Protein AF-A0A439KBW2-F1 (afdb_monomer)

Solvent-accessible surface area (backbone atoms only — not comparable to full-atom values): 5328 Å² total; per-residue (Å²): 138,58,27,26,48,53,47,42,66,36,78,96,37,56,90,50,19,61,50,29,56,62,31,58,55,74,74,46,14,66,68,41,29,58,68,60,28,72,74,38,58,84,80,53,16,58,47,43,56,60,41,51,77,46,70,17,35,35,29,37,77,92,47,71,44,49,38,68,63,45,65,78,40,48,93,80,54,85,72,54,70,75,48,76,48,63,70,81,74,77,87,127

Secondary structure (DSSP, 8-state):
--BHHHHTT-GGGGGGHHHHHHSSSHHHHHH-BHHHHTTPPTTT-THHHHHHHTT-EEEETTEEEEHHHHHHHTTT--PPEEEEE-PPPPP-

Nearest PDB structures (foldseek):
  3hrd-assembly1_C  TM=8.715E-01  e=8.776E-04  Eubacterium barkeri
  4zoh-assembly1_B-2  TM=8.129E-01  e=2.690E-03  Sulfurisphaera tokodaii str. 7
  1ffu-assembly1_F  TM=8.472E-01  e=2.689E-02  Hydrogenophaga pseudoflava
  1ffv-assembly1_F  TM=8.458E-01  e=4.157E-02  Hydrogenophaga pseudoflava

Sequence (92 aa):
SVTMAAIARHPDLSSLSHAARAVGGPAIRNMATVGGNLFAPAPYGDFTVALLALDATVNIDDGELPIETFLAKRESNHAIITAVGFTLPAEG

pLDDT: mean 93.88, std 6.12, range [55.19, 98.5]

Radius of gyration: 12.68 Å; Cα contacts (8 Å, |Δi|>4): 128; chains: 1; bounding box: 31×25×35 Å

Mean predicted aligned error: 3.06 Å

Structure (mmCIF, N/CA/C/O backbone):
data_AF-A0A439KBW2-F1
#
_entry.id   AF-A0A439KBW2-F1
#
loop_
_atom_site.group_PDB
_atom_site.id
_atom_site.type_symbol
_atom_site.label_atom_id
_atom_site.label_alt_id
_atom_site.label_comp_id
_atom_site.label_asym_id
_atom_site.label_entity_id
_atom_site.label_seq_id
_atom_site.pdbx_PDB_ins_code
_atom_site.Cartn_x
_atom_site.Cartn_y
_atom_site.Cartn_z
_atom_site.occupancy
_atom_site.B_iso_or_equiv
_atom_site.auth_seq_id
_atom_site.auth_comp_id
_atom_site.auth_asym_id
_atom_site.auth_atom_id
_atom_site.pdbx_PDB_model_num
ATOM 1 N N . SER A 1 1 ? 6.317 -9.019 4.787 1.00 86.25 1 SER A N 1
ATOM 2 C CA . SER A 1 1 ? 5.850 -7.772 4.147 1.00 86.25 1 SER A CA 1
ATOM 3 C C . SER A 1 1 ? 5.733 -7.990 2.644 1.00 86.25 1 SER A C 1
ATOM 5 O O . SER A 1 1 ? 6.477 -8.798 2.101 1.00 86.25 1 SER A O 1
ATOM 7 N N . VAL A 1 2 ? 4.794 -7.314 1.974 1.00 97.56 2 VAL A N 1
ATOM 8 C CA . VAL A 1 2 ? 4.597 -7.418 0.514 1.00 97.56 2 VAL A CA 1
ATOM 9 C C . VAL A 1 2 ? 5.239 -6.211 -0.165 1.00 97.56 2 VAL A C 1
ATOM 11 O O . VAL A 1 2 ? 4.934 -5.074 0.196 1.00 97.56 2 VAL A O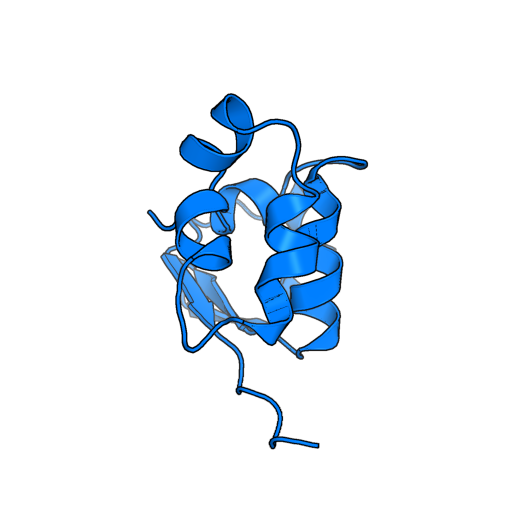 1
ATOM 14 N N . THR A 1 3 ? 6.136 -6.453 -1.123 1.00 98.31 3 THR A N 1
ATOM 15 C CA . THR A 1 3 ? 6.865 -5.399 -1.845 1.00 98.31 3 THR A CA 1
ATOM 16 C C . THR A 1 3 ? 6.183 -5.015 -3.154 1.00 98.31 3 THR A C 1
ATOM 18 O O . THR A 1 3 ? 5.452 -5.814 -3.740 1.00 98.31 3 THR A O 1
ATOM 21 N N . MET A 1 4 ? 6.469 -3.817 -3.668 1.00 98.19 4 MET A N 1
ATOM 22 C CA . MET A 1 4 ? 5.978 -3.380 -4.983 1.00 98.19 4 MET A CA 1
ATOM 23 C C . MET A 1 4 ? 6.433 -4.317 -6.100 1.00 98.19 4 MET A C 1
ATOM 25 O O . MET A 1 4 ? 5.682 -4.607 -7.027 1.00 98.19 4 MET A O 1
ATOM 29 N N . ALA A 1 5 ? 7.652 -4.848 -5.997 1.00 98.25 5 ALA A N 1
ATOM 30 C CA . ALA A 1 5 ? 8.151 -5.842 -6.934 1.00 98.25 5 ALA A CA 1
ATOM 31 C C . ALA A 1 5 ? 7.375 -7.171 -6.867 1.00 98.25 5 ALA A C 1
ATOM 33 O O . ALA A 1 5 ? 7.205 -7.814 -7.902 1.00 98.25 5 ALA A O 1
ATOM 34 N N . ALA A 1 6 ? 6.904 -7.582 -5.683 1.00 98.31 6 ALA A N 1
ATOM 35 C CA . ALA A 1 6 ? 6.042 -8.755 -5.539 1.00 98.31 6 ALA A CA 1
ATOM 36 C C . ALA A 1 6 ? 4.662 -8.508 -6.167 1.00 98.31 6 ALA A C 1
ATOM 38 O O . ALA A 1 6 ? 4.223 -9.319 -6.978 1.00 98.31 6 ALA A O 1
ATOM 39 N N . ILE A 1 7 ? 4.041 -7.357 -5.886 1.00 97.56 7 ILE A N 1
ATOM 40 C CA . ILE A 1 7 ? 2.746 -6.963 -6.473 1.00 97.56 7 ILE A CA 1
ATOM 41 C C . ILE A 1 7 ? 2.832 -6.926 -8.000 1.00 97.56 7 ILE A C 1
ATOM 43 O O . ILE A 1 7 ? 2.028 -7.549 -8.682 1.00 97.56 7 ILE A O 1
ATOM 47 N N . ALA A 1 8 ? 3.859 -6.273 -8.550 1.00 97.25 8 ALA A N 1
ATOM 48 C CA . ALA A 1 8 ? 4.033 -6.120 -9.994 1.00 97.25 8 ALA A CA 1
ATOM 49 C C . ALA A 1 8 ? 4.224 -7.439 -10.767 1.00 97.25 8 ALA A C 1
ATOM 51 O O . ALA A 1 8 ? 4.150 -7.432 -11.999 1.00 97.25 8 ALA A O 1
ATOM 52 N N . ARG A 1 9 ? 4.543 -8.540 -10.075 1.00 97.44 9 ARG A N 1
ATOM 53 C CA . ARG A 1 9 ? 4.761 -9.867 -10.669 1.00 97.44 9 ARG A CA 1
ATOM 54 C C . ARG A 1 9 ? 3.659 -10.868 -10.333 1.00 97.44 9 ARG A C 1
ATOM 56 O O . ARG A 1 9 ? 3.687 -11.961 -10.889 1.00 97.44 9 ARG A O 1
ATOM 63 N N . HIS A 1 10 ? 2.737 -10.535 -9.433 1.00 96.62 10 HIS A N 1
ATOM 64 C CA . HIS A 1 10 ? 1.692 -11.466 -9.036 1.00 96.62 10 HIS A CA 1
ATOM 65 C C . HIS A 1 10 ? 0.647 -11.581 -10.159 1.00 96.62 10 HIS A C 1
ATOM 67 O O . HIS A 1 10 ? 0.123 -10.547 -10.579 1.00 96.62 10 HIS A O 1
ATOM 73 N N . PRO A 1 11 ? 0.340 -12.794 -10.657 1.00 92.38 11 PRO A N 1
ATOM 74 C CA . PRO A 1 11 ? -0.555 -12.975 -11.802 1.00 92.38 11 PRO A CA 1
ATOM 75 C C . PRO A 1 11 ? -1.948 -12.390 -11.538 1.00 92.38 11 PRO A C 1
ATOM 77 O O . PRO A 1 11 ? -2.459 -11.633 -12.360 1.00 92.38 11 PRO A O 1
ATOM 80 N N . ASP A 1 12 ? -2.487 -12.626 -10.342 1.00 93.00 12 ASP A N 1
ATOM 81 C CA . ASP A 1 12 ? -3.828 -12.159 -9.961 1.00 93.00 12 ASP A CA 1
ATOM 82 C C . ASP A 1 12 ? -3.908 -10.639 -9.718 1.00 93.00 12 ASP A C 1
ATOM 84 O O . ASP A 1 12 ? -4.994 -10.096 -9.557 1.00 93.00 12 ASP A O 1
ATOM 88 N N . LEU A 1 13 ? -2.769 -9.931 -9.689 1.00 93.88 13 LEU A N 1
ATOM 89 C CA . LEU A 1 13 ? -2.695 -8.478 -9.464 1.00 93.88 13 LEU A CA 1
ATOM 90 C C . LEU A 1 13 ? -2.232 -7.722 -10.718 1.00 93.88 13 LEU A C 1
ATOM 92 O O . LEU A 1 13 ? -1.678 -6.621 -10.634 1.00 93.88 13 LEU A O 1
ATOM 96 N N . SER A 1 14 ? -2.426 -8.314 -11.896 1.00 91.75 14 SER A N 1
ATOM 97 C CA . SER A 1 14 ? -1.977 -7.760 -13.178 1.00 91.75 14 SER A CA 1
ATOM 98 C C . SER A 1 14 ? -2.483 -6.330 -13.431 1.00 91.75 14 SER A C 1
ATOM 100 O O . SER A 1 14 ? -1.710 -5.493 -13.913 1.00 91.75 14 SER A O 1
ATOM 102 N N . SER A 1 15 ? -3.713 -6.017 -13.010 1.00 90.50 15 SER A N 1
ATOM 103 C CA . SER A 1 15 ? -4.335 -4.684 -13.079 1.00 90.50 15 SER A CA 1
ATOM 104 C C . SER A 1 15 ? -3.577 -3.613 -12.280 1.00 90.50 15 SER A C 1
ATOM 106 O O . SER A 1 15 ? -3.494 -2.461 -12.700 1.00 90.50 15 SER A O 1
ATOM 108 N N . LEU A 1 16 ? -2.931 -3.994 -11.176 1.00 94.00 16 LEU A N 1
ATOM 109 C CA . LEU A 1 16 ? -2.112 -3.112 -10.337 1.00 94.00 16 LEU A CA 1
ATOM 110 C C . LEU A 1 16 ? -0.647 -3.040 -10.780 1.00 94.00 16 LEU A C 1
ATOM 112 O O . LEU A 1 16 ? 0.122 -2.207 -10.288 1.00 94.00 16 LEU A O 1
ATOM 116 N N . SER A 1 17 ? -0.230 -3.899 -11.712 1.00 94.88 17 SER A N 1
ATOM 117 C CA . SER A 1 17 ? 1.182 -4.047 -12.060 1.00 94.88 17 SER A CA 1
ATOM 118 C C . SER A 1 17 ? 1.799 -2.775 -12.645 1.00 94.88 17 SER A C 1
ATOM 120 O O . SER A 1 17 ? 2.979 -2.509 -12.411 1.00 94.88 17 SER A O 1
ATOM 122 N N . HIS A 1 18 ? 1.018 -1.965 -13.368 1.00 94.06 18 HIS A N 1
ATOM 123 C CA . HIS A 1 18 ? 1.482 -0.683 -13.897 1.00 94.06 18 HIS A CA 1
ATOM 124 C C . HIS A 1 18 ? 1.791 0.301 -12.763 1.00 94.06 18 HIS A C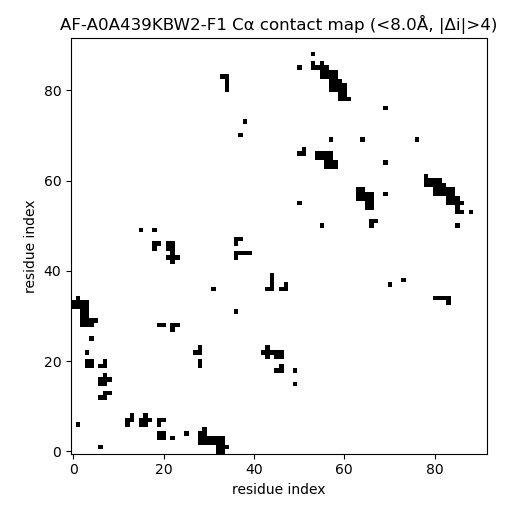 1
ATOM 126 O O . HIS A 1 18 ? 2.914 0.800 -12.678 1.00 94.06 18 HIS A O 1
ATOM 132 N N . ALA A 1 19 ? 0.838 0.505 -11.848 1.00 95.12 19 ALA A N 1
ATOM 133 C CA . ALA A 1 19 ? 1.012 1.386 -10.695 1.00 95.12 19 ALA A CA 1
ATOM 134 C C . ALA A 1 19 ? 2.194 0.933 -9.821 1.00 95.12 19 ALA A C 1
ATOM 136 O O . ALA A 1 19 ? 3.045 1.738 -9.453 1.00 95.12 19 ALA A O 1
ATOM 137 N N . ALA A 1 20 ? 2.323 -0.373 -9.560 1.00 96.75 20 ALA A N 1
ATOM 138 C CA . ALA A 1 20 ? 3.431 -0.904 -8.766 1.00 96.75 20 ALA A CA 1
ATOM 139 C C . ALA A 1 20 ? 4.799 -0.691 -9.444 1.00 96.75 20 ALA A C 1
ATOM 141 O O . ALA A 1 20 ? 5.800 -0.433 -8.771 1.00 96.75 20 ALA A O 1
ATOM 142 N N . ARG A 1 21 ? 4.871 -0.770 -10.783 1.00 96.25 21 ARG A N 1
ATOM 143 C CA . ARG A 1 21 ? 6.106 -0.518 -11.551 1.00 96.25 21 ARG A CA 1
ATOM 144 C C . ARG A 1 21 ? 6.507 0.956 -11.585 1.00 9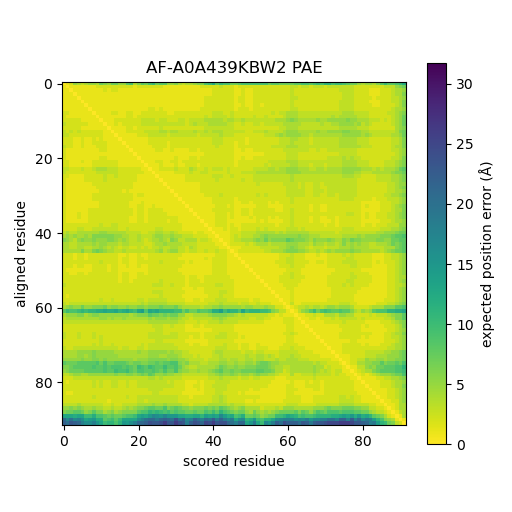6.25 21 ARG A C 1
ATOM 146 O O . ARG A 1 21 ? 7.701 1.207 -11.762 1.00 96.25 21 ARG A O 1
ATOM 153 N N . ALA A 1 22 ? 5.569 1.881 -11.396 1.00 95.19 22 ALA A N 1
ATOM 154 C CA . ALA A 1 22 ? 5.840 3.317 -11.350 1.00 95.19 22 ALA A CA 1
ATOM 155 C C . ALA A 1 22 ? 6.577 3.755 -10.067 1.00 95.19 22 ALA A C 1
ATOM 157 O O . ALA A 1 22 ? 7.220 4.803 -10.056 1.00 95.19 22 ALA A O 1
ATOM 158 N N . VAL A 1 23 ? 6.560 2.938 -9.004 1.00 96.00 23 VAL A N 1
ATOM 159 C CA . VAL A 1 23 ? 7.201 3.259 -7.716 1.00 96.00 23 VAL A CA 1
ATOM 160 C C . VAL A 1 23 ? 8.730 3.144 -7.800 1.00 96.00 23 VAL A C 1
ATOM 162 O O . VAL A 1 23 ? 9.320 2.140 -7.410 1.00 96.00 23 VAL A O 1
ATOM 165 N N . GLY A 1 24 ? 9.402 4.181 -8.301 1.00 94.00 24 GLY A N 1
ATOM 166 C CA . GLY A 1 24 ? 10.867 4.257 -8.362 1.00 94.00 24 GLY A CA 1
ATOM 167 C C . GLY A 1 24 ? 11.525 3.153 -9.208 1.00 94.00 24 GLY A C 1
ATOM 168 O O . GLY A 1 24 ? 10.861 2.399 -9.914 1.00 94.00 24 GLY A O 1
ATOM 169 N N . GLY A 1 25 ? 12.858 3.043 -9.160 1.00 96.00 25 GLY A N 1
ATOM 170 C CA . GLY A 1 25 ? 13.614 2.024 -9.909 1.00 96.00 25 GLY A CA 1
ATOM 171 C C . GLY A 1 25 ? 13.522 0.601 -9.319 1.00 96.00 25 GLY A C 1
ATOM 172 O O . GLY A 1 25 ? 12.979 0.415 -8.229 1.00 96.00 25 GLY A O 1
ATOM 173 N N . PRO A 1 26 ? 14.093 -0.428 -9.984 1.00 96.94 26 PRO A N 1
ATOM 174 C CA . PRO A 1 26 ? 14.033 -1.821 -9.519 1.00 96.94 26 PRO A CA 1
ATOM 175 C C . PRO A 1 26 ? 14.514 -2.038 -8.076 1.00 96.94 26 PRO A C 1
ATOM 177 O O . PRO A 1 26 ? 13.878 -2.776 -7.328 1.00 96.94 26 PRO A O 1
ATOM 180 N N . ALA A 1 27 ? 15.596 -1.365 -7.668 1.00 97.69 27 ALA A N 1
ATOM 181 C CA . ALA A 1 27 ? 16.123 -1.462 -6.306 1.00 97.69 27 ALA A CA 1
ATOM 182 C C . ALA A 1 27 ? 15.130 -0.924 -5.262 1.00 97.69 27 ALA A C 1
ATOM 184 O O . ALA A 1 27 ? 14.915 -1.562 -4.235 1.00 97.69 27 ALA A O 1
ATOM 185 N N . ILE A 1 28 ? 14.465 0.198 -5.565 1.00 95.88 28 ILE A N 1
ATOM 186 C CA . ILE A 1 28 ? 13.425 0.773 -4.704 1.00 95.88 28 ILE A CA 1
ATOM 187 C C . ILE A 1 28 ? 12.255 -0.203 -4.598 1.00 95.88 28 ILE A C 1
ATOM 189 O O . ILE A 1 28 ? 11.876 -0.563 -3.491 1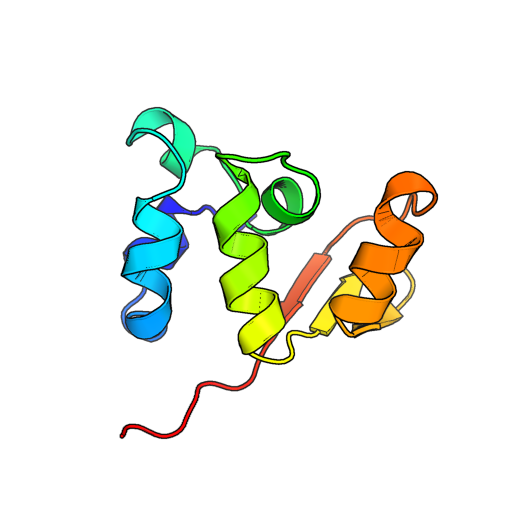.00 95.88 28 ILE A O 1
ATOM 193 N N . ARG A 1 29 ? 11.725 -0.716 -5.716 1.00 97.25 29 ARG A N 1
ATOM 194 C CA . ARG A 1 29 ? 10.564 -1.632 -5.699 1.00 97.25 29 ARG A CA 1
ATOM 195 C C . ARG A 1 29 ? 10.804 -2.944 -4.966 1.00 97.25 29 ARG A C 1
ATOM 197 O O . ARG A 1 29 ? 9.853 -3.526 -4.450 1.00 97.25 29 ARG A O 1
ATOM 204 N N . ASN A 1 30 ? 12.046 -3.423 -4.943 1.00 98.19 30 ASN A N 1
ATOM 205 C CA . ASN A 1 30 ? 12.406 -4.636 -4.213 1.00 98.19 30 ASN A CA 1
ATOM 206 C C . ASN A 1 30 ? 12.362 -4.443 -2.689 1.00 98.19 30 ASN A C 1
ATOM 208 O O . ASN A 1 30 ? 12.240 -5.436 -1.980 1.00 98.19 30 ASN A O 1
ATOM 212 N N . MET A 1 31 ? 12.415 -3.199 -2.200 1.00 98.00 31 MET A N 1
ATOM 213 C CA . MET A 1 31 ? 12.384 -2.872 -0.769 1.00 98.00 31 MET A CA 1
ATOM 214 C C . MET A 1 31 ? 11.105 -2.143 -0.340 1.00 98.00 31 MET A C 1
ATOM 216 O O . MET A 1 31 ? 10.636 -2.334 0.779 1.00 98.00 31 MET A O 1
ATOM 220 N N . ALA A 1 32 ? 10.519 -1.326 -1.217 1.00 97.19 32 ALA A N 1
ATOM 221 C CA . ALA A 1 32 ? 9.294 -0.582 -0.962 1.00 97.19 32 ALA A CA 1
ATOM 222 C C . ALA A 1 32 ? 8.123 -1.545 -0.755 1.00 97.19 32 ALA A C 1
ATOM 224 O O . ALA A 1 32 ? 7.839 -2.384 -1.613 1.00 97.19 32 ALA A O 1
ATOM 225 N N . THR A 1 33 ? 7.441 -1.413 0.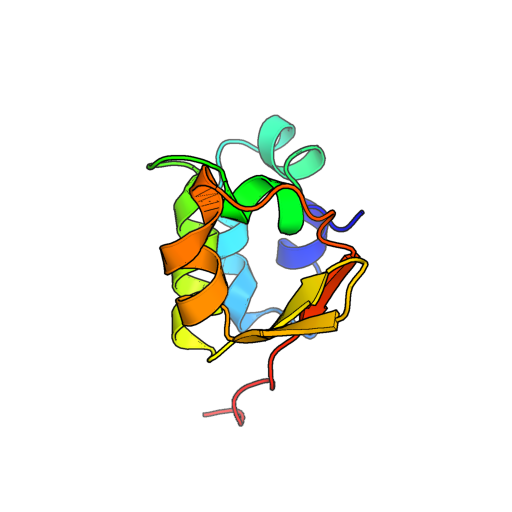380 1.00 97.88 33 THR A N 1
ATOM 226 C CA . THR A 1 33 ? 6.294 -2.248 0.747 1.00 97.88 33 THR A CA 1
ATOM 227 C C . THR A 1 33 ? 4.981 -1.520 0.512 1.00 97.88 33 THR A C 1
ATOM 229 O O . THR A 1 33 ? 4.954 -0.291 0.515 1.00 97.88 33 THR A O 1
ATOM 232 N N . VAL A 1 34 ? 3.887 -2.266 0.341 1.00 97.62 34 VAL A N 1
ATOM 233 C CA . VAL A 1 34 ? 2.546 -1.670 0.216 1.00 97.62 34 VAL A CA 1
ATOM 234 C C . VAL A 1 34 ? 2.163 -0.854 1.452 1.00 97.62 34 VAL A C 1
ATOM 236 O O . VAL A 1 34 ? 1.762 0.292 1.310 1.00 97.62 34 VAL A O 1
ATOM 239 N N . GLY A 1 35 ? 2.391 -1.386 2.658 1.00 96.19 35 GLY A N 1
ATOM 240 C CA . GLY A 1 35 ? 2.102 -0.672 3.905 1.00 96.19 35 GLY A CA 1
ATOM 241 C C . GLY A 1 35 ? 2.938 0.601 4.059 1.00 96.19 35 GLY A C 1
ATOM 242 O O . GLY A 1 35 ? 2.403 1.653 4.382 1.00 96.19 35 GLY A O 1
ATOM 243 N N . GLY A 1 36 ? 4.237 0.542 3.743 1.00 95.62 36 GLY A N 1
ATOM 244 C CA . GLY A 1 36 ? 5.090 1.733 3.763 1.00 95.62 36 GLY A CA 1
ATOM 245 C C . GLY A 1 36 ? 4.706 2.772 2.704 1.00 95.62 36 GLY A C 1
ATOM 246 O O . GLY A 1 36 ? 4.882 3.967 2.923 1.00 95.62 36 GLY A O 1
ATOM 247 N N . ASN A 1 37 ? 4.155 2.342 1.566 1.00 96.69 37 ASN A N 1
ATOM 248 C CA . ASN A 1 37 ? 3.747 3.252 0.501 1.00 96.69 37 ASN A CA 1
ATOM 249 C C . ASN A 1 37 ? 2.556 4.137 0.876 1.00 96.69 37 ASN A C 1
ATOM 251 O O . ASN A 1 37 ? 2.495 5.265 0.398 1.00 96.69 37 ASN A O 1
ATOM 255 N N . LEU A 1 38 ? 1.691 3.678 1.785 1.00 96.00 38 LEU A N 1
ATOM 256 C CA . LEU A 1 38 ? 0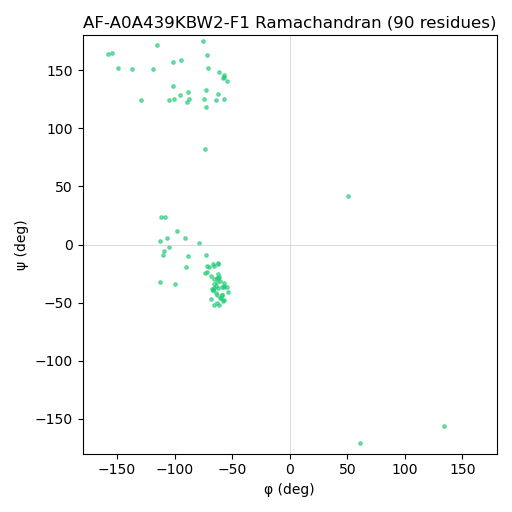.559 4.460 2.297 1.00 96.00 38 LEU A CA 1
ATOM 257 C C . LEU A 1 38 ? 0.988 5.742 3.039 1.00 96.00 38 LEU A C 1
ATOM 259 O O . LEU A 1 38 ? 0.180 6.654 3.210 1.00 96.00 38 LEU A O 1
ATOM 263 N N . PHE A 1 39 ? 2.260 5.831 3.437 1.00 94.94 39 PHE A N 1
ATOM 264 C CA . PHE A 1 39 ? 2.874 7.012 4.054 1.00 94.94 39 PHE A CA 1
ATOM 265 C C . PHE A 1 39 ? 3.870 7.728 3.132 1.00 94.94 39 PHE A C 1
ATOM 267 O O . PHE A 1 39 ? 4.409 8.774 3.493 1.00 94.94 39 PHE A O 1
ATOM 274 N N . ALA A 1 40 ? 4.168 7.169 1.957 1.00 93.88 40 ALA A N 1
ATOM 275 C CA . ALA A 1 40 ? 5.152 7.753 1.060 1.00 93.88 40 ALA A CA 1
ATOM 276 C C . ALA A 1 40 ? 4.579 9.022 0.400 1.00 93.88 40 ALA A C 1
ATOM 278 O O . ALA A 1 40 ? 3.461 8.994 -0.117 1.00 93.88 40 ALA A O 1
ATOM 279 N N . PRO A 1 41 ? 5.324 10.139 0.368 1.00 90.62 41 PRO A N 1
ATOM 280 C CA . PRO A 1 41 ? 4.894 11.321 -0.362 1.00 90.62 41 PRO A CA 1
ATOM 281 C C . PRO A 1 41 ? 5.004 11.107 -1.878 1.00 90.62 41 PRO A C 1
ATOM 283 O O . PRO A 1 41 ? 5.717 10.220 -2.368 1.00 90.62 41 PRO A O 1
ATOM 286 N N . ALA A 1 42 ? 4.330 11.970 -2.638 1.00 86.06 42 ALA A N 1
ATOM 287 C CA . ALA A 1 42 ? 4.529 12.062 -4.079 1.00 86.06 42 ALA A CA 1
ATOM 288 C C . ALA A 1 42 ? 6.011 12.359 -4.408 1.00 86.06 42 ALA A C 1
ATOM 290 O O . ALA A 1 42 ? 6.667 13.102 -3.669 1.00 86.06 42 ALA A O 1
ATOM 291 N N . PRO A 1 43 ? 6.558 11.798 -5.502 1.00 87.25 43 PRO A N 1
ATOM 292 C CA . PRO A 1 43 ? 5.881 10.978 -6.519 1.00 87.25 43 PRO A CA 1
ATOM 293 C C . PRO A 1 43 ? 5.895 9.463 -6.227 1.00 87.25 43 PRO A C 1
ATOM 295 O O . PRO A 1 43 ? 5.527 8.656 -7.073 1.00 87.25 43 PRO A O 1
ATOM 298 N N . TYR A 1 44 ? 6.391 9.028 -5.065 1.00 87.69 44 TYR A N 1
ATOM 299 C CA . TYR A 1 44 ? 6.579 7.597 -4.791 1.00 87.69 44 TYR A CA 1
ATOM 300 C C . TYR A 1 44 ? 5.357 6.940 -4.140 1.00 87.69 44 TYR A C 1
ATOM 302 O O . TYR A 1 44 ? 5.234 5.719 -4.204 1.00 87.69 44 TYR A O 1
ATOM 310 N N . GLY A 1 45 ? 4.461 7.725 -3.536 1.00 89.06 45 GLY A N 1
ATOM 311 C CA . GLY A 1 45 ? 3.213 7.272 -2.909 1.00 89.06 45 GLY A CA 1
ATOM 312 C C . GLY A 1 45 ? 2.055 6.984 -3.864 1.00 89.06 45 GLY A C 1
ATOM 313 O O . GLY A 1 45 ? 0.977 6.616 -3.408 1.00 89.06 45 GLY A O 1
ATOM 314 N N . ASP A 1 46 ? 2.254 7.132 -5.174 1.00 90.44 46 ASP A N 1
ATOM 315 C CA . ASP A 1 46 ? 1.165 7.123 -6.161 1.00 90.44 46 ASP A CA 1
ATOM 316 C C . ASP A 1 46 ? 0.442 5.766 -6.268 1.00 90.44 46 ASP A C 1
ATOM 318 O O . ASP A 1 46 ? -0.704 5.707 -6.710 1.00 90.44 46 ASP A O 1
ATOM 32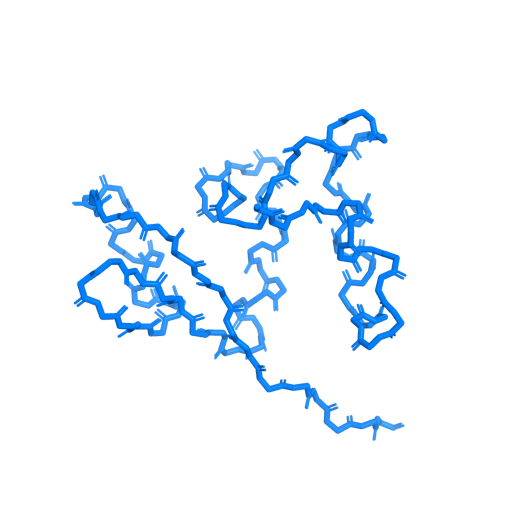2 N N . PHE A 1 47 ? 1.046 4.669 -5.793 1.00 96.50 47 PHE A N 1
ATOM 323 C CA . PHE A 1 47 ? 0.356 3.375 -5.703 1.00 96.50 47 PHE A CA 1
ATOM 324 C C . PHE A 1 47 ? -0.841 3.419 -4.738 1.00 96.50 47 PHE A C 1
ATOM 326 O O . PHE A 1 47 ? -1.841 2.737 -4.962 1.00 96.50 47 PHE A O 1
ATOM 333 N N . THR A 1 48 ? -0.792 4.282 -3.720 1.00 96.88 48 THR A N 1
ATOM 334 C CA . THR A 1 48 ? -1.917 4.549 -2.810 1.00 96.88 48 THR A CA 1
ATOM 335 C C . THR A 1 48 ? -3.164 5.021 -3.557 1.00 96.88 48 THR A C 1
ATOM 337 O O . THR A 1 48 ? -4.273 4.673 -3.166 1.00 96.88 48 THR A O 1
ATOM 340 N N . VAL A 1 49 ? -3.006 5.754 -4.665 1.00 95.44 49 VAL A N 1
ATOM 341 C CA . VAL A 1 49 ? -4.137 6.224 -5.482 1.00 95.44 49 VAL A CA 1
ATOM 342 C C . VAL A 1 49 ? -4.868 5.051 -6.138 1.00 95.44 49 VAL A C 1
ATOM 344 O O . VAL A 1 49 ? -6.093 5.050 -6.198 1.00 95.44 49 VAL A O 1
ATOM 347 N N . ALA A 1 50 ? -4.139 4.023 -6.5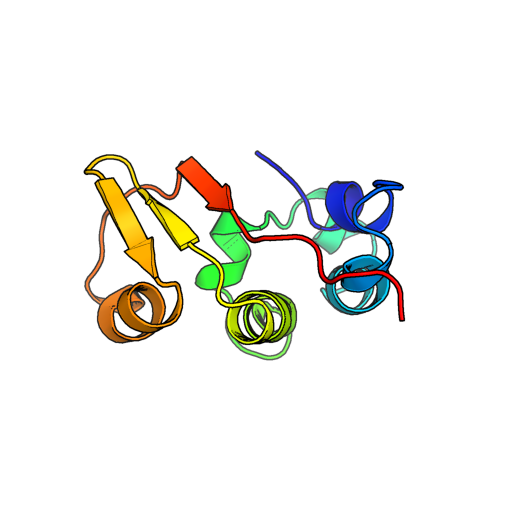82 1.00 95.62 50 ALA A N 1
ATOM 348 C CA . ALA A 1 50 ? -4.751 2.822 -7.148 1.00 95.62 50 ALA A CA 1
ATOM 349 C C . ALA A 1 50 ? -5.542 2.036 -6.091 1.00 95.62 50 ALA A C 1
ATOM 351 O O . ALA A 1 50 ? -6.629 1.549 -6.376 1.00 95.62 50 ALA A O 1
ATOM 352 N N . LEU A 1 51 ? -5.022 1.947 -4.863 1.00 97.31 51 LEU A N 1
ATOM 353 C CA . LEU A 1 51 ? -5.729 1.310 -3.747 1.00 97.31 51 LEU A CA 1
ATOM 354 C C . LEU A 1 51 ? -6.973 2.100 -3.328 1.00 97.31 51 LEU A C 1
ATOM 356 O O . LEU A 1 51 ? -8.004 1.504 -3.034 1.00 97.31 51 LEU A O 1
ATOM 360 N N . LEU A 1 52 ? -6.886 3.432 -3.340 1.00 97.06 52 LEU A N 1
ATOM 361 C CA . LEU A 1 52 ? -8.024 4.313 -3.098 1.00 97.06 52 LEU A CA 1
ATOM 362 C C . LEU A 1 52 ? -9.129 4.090 -4.139 1.00 97.06 52 LEU A C 1
ATOM 364 O O . LEU A 1 52 ? -10.282 3.924 -3.770 1.00 97.06 52 LEU A O 1
ATOM 368 N N . ALA A 1 53 ? -8.771 4.007 -5.422 1.00 95.75 53 ALA A N 1
ATOM 369 C CA . ALA A 1 53 ? -9.725 3.752 -6.503 1.00 95.75 53 ALA A CA 1
ATOM 370 C C . ALA A 1 53 ? -10.373 2.353 -6.460 1.00 95.75 53 ALA A C 1
ATOM 372 O O . ALA A 1 53 ? -11.369 2.127 -7.139 1.00 95.75 53 ALA A O 1
ATOM 373 N N . LEU A 1 54 ? -9.794 1.416 -5.707 1.00 96.12 54 LEU A N 1
ATOM 374 C CA . LEU A 1 54 ? -10.311 0.059 -5.510 1.00 96.12 54 LEU A CA 1
ATOM 375 C C . LEU A 1 54 ? -11.109 -0.091 -4.207 1.00 96.12 54 LEU A C 1
ATOM 377 O O . LEU A 1 54 ? -11.361 -1.223 -3.790 1.00 96.12 54 LEU A O 1
ATOM 381 N N . ASP A 1 55 ? -11.447 1.019 -3.542 1.00 97.19 55 ASP A N 1
ATOM 382 C CA . ASP A 1 55 ? -12.136 1.029 -2.247 1.00 97.19 55 ASP A CA 1
ATOM 383 C C . ASP A 1 55 ? -11.442 0.119 -1.215 1.00 97.19 55 ASP A C 1
ATOM 385 O O . ASP A 1 55 ? -12.073 -0.651 -0.484 1.00 97.19 55 ASP A O 1
ATOM 389 N N . ALA A 1 56 ? -10.104 0.157 -1.186 1.00 98.25 56 ALA A N 1
ATOM 390 C CA . ALA A 1 56 ? -9.332 -0.751 -0.352 1.00 98.25 56 ALA A CA 1
ATOM 391 C C . ALA A 1 56 ? -9.646 -0.583 1.145 1.00 98.25 56 ALA A C 1
ATOM 393 O O . ALA A 1 56 ? -9.910 0.508 1.653 1.00 98.25 56 ALA A O 1
ATOM 394 N N . THR A 1 57 ? -9.540 -1.685 1.877 1.00 98.50 57 THR A N 1
ATOM 395 C CA . THR A 1 57 ? -9.556 -1.737 3.339 1.00 98.50 57 THR A CA 1
ATOM 396 C C . THR A 1 57 ? -8.127 -1.885 3.850 1.00 98.50 57 THR A C 1
ATOM 398 O O . THR A 1 57 ? -7.328 -2.649 3.302 1.00 98.50 57 THR A O 1
ATOM 401 N N . VAL A 1 58 ? -7.787 -1.135 4.894 1.00 98.12 58 VAL A N 1
ATOM 402 C CA . VAL A 1 58 ? -6.499 -1.222 5.585 1.00 98.12 58 VAL A CA 1
ATOM 403 C C . VAL A 1 58 ? -6.726 -1.949 6.901 1.00 98.12 58 VAL A C 1
ATOM 405 O O . VAL A 1 58 ? -7.541 -1.518 7.714 1.00 98.12 58 VAL A O 1
ATOM 408 N N . ASN A 1 59 ? -5.987 -3.027 7.132 1.00 97.75 59 ASN A N 1
ATOM 409 C CA . ASN A 1 59 ? -6.007 -3.737 8.403 1.00 97.75 59 ASN A CA 1
ATOM 410 C C . ASN A 1 59 ? -4.847 -3.218 9.243 1.00 97.75 59 ASN A C 1
ATOM 412 O O . ASN A 1 59 ? -3.698 -3.160 8.789 1.00 97.75 59 ASN A O 1
ATOM 416 N N . ILE A 1 60 ? -5.168 -2.835 10.467 1.00 95.50 60 ILE A N 1
ATOM 417 C CA . ILE A 1 60 ? -4.239 -2.393 11.493 1.00 95.50 60 ILE A CA 1
ATOM 418 C C . ILE A 1 60 ? -4.262 -3.378 12.669 1.00 95.50 60 ILE A C 1
ATOM 420 O O . ILE A 1 60 ? -5.046 -4.325 12.691 1.00 95.50 60 ILE A O 1
ATOM 424 N N . ASP A 1 61 ? -3.356 -3.215 13.623 1.00 91.75 61 ASP A N 1
ATOM 425 C CA . ASP A 1 61 ? -3.288 -4.049 14.829 1.00 91.75 61 ASP A CA 1
ATOM 426 C C . ASP A 1 61 ? -4.552 -3.978 15.706 1.00 91.75 61 ASP A C 1
ATOM 428 O O . ASP A 1 61 ? -4.881 -4.966 16.359 1.00 91.75 61 ASP A O 1
ATOM 432 N N . ASP A 1 62 ? -5.283 -2.861 15.666 1.00 86.38 62 ASP A N 1
ATOM 433 C CA . ASP A 1 62 ? -6.509 -2.618 16.448 1.00 86.38 62 ASP A CA 1
ATOM 434 C C . ASP A 1 62 ? -7.808 -2.624 15.605 1.00 86.38 62 ASP A C 1
ATOM 436 O O . ASP A 1 62 ? -8.812 -2.009 15.962 1.00 86.38 62 ASP A O 1
ATOM 440 N N . GLY A 1 63 ? -7.809 -3.291 14.443 1.00 93.94 63 GLY A N 1
ATOM 441 C CA . GLY A 1 63 ? -9.007 -3.463 13.609 1.00 93.94 63 GLY A CA 1
ATOM 442 C C . GLY A 1 63 ? -8.777 -3.199 12.125 1.00 93.94 63 GLY A C 1
ATOM 443 O O . GLY A 1 63 ? -7.666 -3.308 11.617 1.00 93.94 63 GLY A O 1
ATOM 444 N N . GLU A 1 64 ? -9.834 -2.854 11.400 1.00 96.06 64 GLU A N 1
ATOM 445 C CA . GLU A 1 64 ? -9.756 -2.509 9.980 1.00 96.06 64 GLU A CA 1
ATOM 446 C C . GLU A 1 64 ? -10.613 -1.286 9.661 1.00 96.06 64 GLU A C 1
ATOM 448 O O . GLU A 1 64 ? -11.601 -0.999 10.341 1.00 96.06 64 GLU A O 1
ATOM 453 N N . LEU A 1 65 ? -10.201 -0.526 8.649 1.00 97.25 65 LEU A N 1
ATOM 454 C CA . LEU A 1 65 ? -10.891 0.688 8.230 1.00 97.25 65 LEU A CA 1
ATOM 455 C C . LEU A 1 65 ? -10.732 0.941 6.725 1.00 97.25 65 LEU A C 1
ATOM 457 O O . LEU A 1 65 ? -9.707 0.564 6.149 1.00 97.25 65 LEU A O 1
ATOM 461 N N . PRO A 1 66 ? -11.698 1.624 6.084 1.00 98.25 66 PRO A N 1
ATOM 462 C CA . PRO A 1 66 ? -11.561 2.043 4.693 1.00 98.25 66 PRO A CA 1
ATOM 463 C C . PRO A 1 66 ? -10.323 2.920 4.491 1.00 98.25 66 PRO A C 1
ATOM 465 O O . PRO A 1 66 ? -10.007 3.771 5.334 1.00 98.25 66 PRO A O 1
ATOM 468 N N . ILE A 1 67 ? -9.649 2.759 3.351 1.00 97.94 67 ILE A N 1
ATOM 469 C CA . ILE A 1 67 ? -8.414 3.482 3.031 1.00 97.94 67 ILE A CA 1
ATOM 470 C C . ILE A 1 67 ? -8.599 5.003 3.070 1.00 97.94 67 ILE A C 1
ATOM 472 O O . ILE A 1 67 ? -7.723 5.708 3.559 1.00 97.94 67 ILE A O 1
ATOM 476 N N . GLU A 1 68 ? -9.757 5.521 2.664 1.00 97.81 68 GLU A N 1
ATOM 477 C CA . GLU A 1 68 ? -10.103 6.945 2.771 1.00 97.81 68 GLU A CA 1
ATOM 478 C C . GLU A 1 68 ? -10.028 7.456 4.212 1.00 97.81 68 GLU A C 1
ATOM 480 O O . GLU A 1 68 ? -9.400 8.478 4.503 1.00 97.81 68 GLU A O 1
ATOM 485 N N . THR A 1 69 ? -10.633 6.703 5.135 1.00 97.06 69 THR A N 1
ATOM 486 C CA . THR A 1 69 ? -10.650 7.042 6.562 1.00 97.06 69 THR A CA 1
ATOM 487 C C . THR A 1 69 ? -9.249 6.947 7.150 1.00 97.06 69 THR A C 1
ATOM 489 O O . THR A 1 69 ? -8.861 7.790 7.964 1.00 97.06 69 THR A O 1
ATOM 492 N N . PHE A 1 70 ? -8.477 5.944 6.725 1.00 96.56 70 PHE A N 1
ATOM 493 C CA . PHE A 1 70 ? -7.081 5.810 7.112 1.00 96.56 70 PHE A CA 1
ATOM 494 C C . PHE A 1 70 ? -6.254 7.017 6.647 1.00 96.56 70 PHE A C 1
ATOM 496 O O . PHE A 1 70 ? -5.603 7.657 7.471 1.00 96.56 70 PHE A O 1
ATOM 503 N N . LEU A 1 71 ? -6.321 7.379 5.363 1.00 95.31 71 LEU A N 1
ATOM 504 C CA . LEU A 1 71 ? -5.539 8.475 4.784 1.00 95.31 71 LEU A CA 1
ATOM 505 C C . LEU A 1 71 ? -5.870 9.827 5.423 1.00 95.31 71 LEU A C 1
ATOM 507 O O . LEU A 1 71 ? -4.955 10.609 5.682 1.00 95.31 71 LEU A O 1
ATOM 511 N N . ALA A 1 72 ? -7.140 10.072 5.755 1.00 95.75 72 ALA A N 1
ATOM 512 C CA . ALA A 1 72 ? -7.570 11.283 6.458 1.00 95.75 72 ALA A CA 1
ATOM 513 C C . ALA A 1 72 ? -6.959 11.423 7.867 1.00 95.75 72 ALA A C 1
ATOM 515 O O . ALA A 1 72 ? -6.840 12.535 8.381 1.00 95.75 72 ALA A O 1
ATOM 516 N N . LYS A 1 73 ? -6.571 10.307 8.499 1.00 94.06 73 LYS A N 1
ATOM 517 C CA . LYS A 1 73 ? -6.007 10.260 9.859 1.00 94.06 73 LYS A CA 1
ATOM 518 C C . LYS A 1 73 ? -4.538 9.831 9.896 1.00 94.06 73 LYS A C 1
ATOM 520 O O . LYS A 1 73 ? -3.985 9.695 10.982 1.00 94.06 73 LYS A O 1
ATOM 525 N N . ARG A 1 74 ? -3.895 9.604 8.746 1.00 92.06 74 ARG A N 1
ATOM 526 C CA . ARG A 1 74 ? -2.598 8.905 8.667 1.00 92.06 74 ARG A CA 1
ATOM 527 C C . ARG A 1 74 ? -1.491 9.552 9.501 1.00 92.06 74 ARG A C 1
ATOM 529 O O . ARG A 1 74 ? -0.691 8.842 10.085 1.00 92.06 74 ARG A O 1
ATOM 536 N N . GLU A 1 75 ? -1.470 10.883 9.584 1.00 90.94 75 GLU A N 1
ATOM 537 C CA . GLU A 1 75 ? -0.417 11.634 10.286 1.00 90.94 75 GLU A CA 1
ATOM 538 C C . GLU A 1 75 ? -0.536 11.525 11.815 1.00 90.94 75 GLU A C 1
ATOM 540 O O . GLU A 1 75 ? 0.445 11.700 12.530 1.00 90.94 75 GLU A O 1
ATOM 545 N N . SER A 1 76 ? -1.736 11.246 12.331 1.00 90.81 76 SER A N 1
ATOM 546 C CA . SER A 1 76 ? -1.995 11.057 13.763 1.00 90.81 76 SER A CA 1
ATOM 547 C C . SER A 1 76 ? -2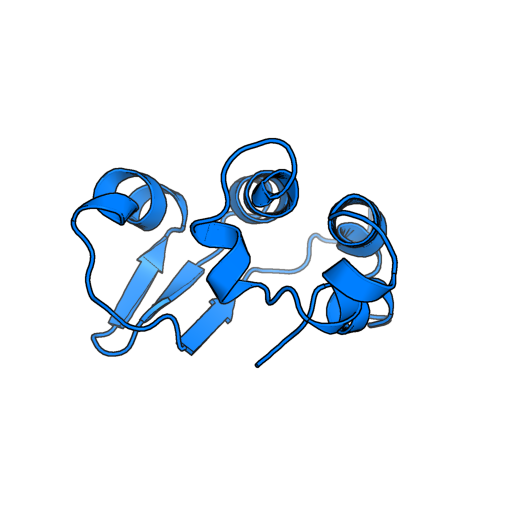.195 9.587 14.147 1.00 90.81 76 SER A C 1
ATOM 549 O O . SER A 1 76 ? -2.364 9.273 15.329 1.00 90.81 76 SER A O 1
ATOM 551 N N . ASN A 1 77 ? -2.158 8.679 13.169 1.00 86.19 77 ASN A N 1
ATOM 552 C CA . ASN A 1 77 ? -2.328 7.249 13.372 1.00 86.19 77 ASN A CA 1
ATOM 553 C C . ASN A 1 77 ? -0.977 6.576 13.662 1.00 86.19 77 ASN A C 1
ATOM 555 O O . ASN A 1 77 ? -0.050 6.653 12.862 1.00 86.19 77 ASN A O 1
ATOM 559 N N . HIS A 1 78 ? -0.886 5.897 14.805 1.00 88.06 78 HIS A N 1
ATOM 560 C CA . HIS A 1 78 ? 0.322 5.202 15.267 1.00 88.06 78 HIS A CA 1
ATOM 561 C C . HIS A 1 78 ? 0.206 3.672 15.160 1.00 88.06 78 HIS A C 1
ATOM 563 O O . HIS A 1 78 ? 1.090 2.954 15.625 1.00 88.06 78 HIS A O 1
ATOM 569 N N . ALA A 1 79 ? -0.887 3.178 14.580 1.00 91.00 79 ALA A N 1
ATOM 570 C CA . ALA A 1 79 ? -1.162 1.761 14.422 1.00 91.00 79 ALA A CA 1
ATOM 571 C C . ALA A 1 79 ? -0.245 1.113 13.375 1.00 91.00 79 ALA A C 1
ATOM 573 O O . ALA A 1 79 ? 0.185 1.751 12.405 1.00 91.00 79 ALA A O 1
ATOM 574 N N . ILE A 1 80 ? 0.027 -0.181 13.538 1.00 93.50 80 ILE A N 1
ATOM 575 C CA . ILE A 1 80 ? 0.822 -0.944 12.569 1.00 93.50 80 ILE A CA 1
ATOM 576 C C . ILE A 1 80 ? -0.096 -1.500 11.486 1.00 93.50 80 ILE A C 1
ATOM 578 O O . ILE A 1 80 ? -1.019 -2.252 11.778 1.00 93.50 80 ILE A O 1
ATOM 582 N N . ILE A 1 81 ? 0.203 -1.201 10.220 1.00 96.06 81 ILE A N 1
ATOM 583 C CA . ILE A 1 81 ? -0.509 -1.797 9.084 1.00 96.06 81 ILE A CA 1
ATOM 584 C C . ILE A 1 81 ? -0.095 -3.259 8.932 1.00 96.06 81 ILE A C 1
ATOM 586 O O . ILE A 1 81 ? 1.073 -3.566 8.668 1.00 96.06 81 ILE A O 1
ATOM 590 N N . THR A 1 82 ? -1.064 -4.157 9.062 1.00 96.88 82 THR A N 1
ATOM 591 C CA . THR A 1 82 ? -0.871 -5.608 8.983 1.00 96.88 82 THR A CA 1
ATOM 592 C C . THR A 1 82 ? -1.250 -6.162 7.612 1.00 96.88 82 THR A C 1
ATOM 594 O O . THR A 1 82 ? -0.580 -7.075 7.121 1.00 96.88 82 THR A O 1
ATOM 597 N N . ALA A 1 83 ? -2.257 -5.582 6.950 1.00 97.62 83 ALA A N 1
ATOM 598 C CA . ALA A 1 83 ? -2.659 -5.948 5.594 1.00 97.62 83 ALA A CA 1
ATOM 599 C C . ALA A 1 83 ? -3.356 -4.795 4.852 1.00 97.62 83 ALA A C 1
ATOM 601 O O . ALA A 1 83 ? -3.781 -3.806 5.444 1.00 97.62 83 ALA A O 1
ATOM 602 N N . VAL A 1 84 ? -3.469 -4.950 3.533 1.00 97.75 84 VAL A N 1
ATOM 603 C CA . VAL A 1 84 ? -4.326 -4.136 2.666 1.00 97.75 84 VAL A CA 1
ATOM 604 C C . VAL A 1 84 ? -5.151 -5.105 1.829 1.00 97.75 84 VAL A C 1
ATOM 606 O O . VAL A 1 84 ? -4.577 -5.973 1.168 1.00 97.75 84 VAL A O 1
ATOM 609 N N . GLY A 1 85 ? -6.471 -4.971 1.880 1.00 96.94 85 GLY A N 1
ATOM 610 C CA . GLY A 1 85 ? -7.421 -5.799 1.143 1.00 96.94 85 GLY A CA 1
ATOM 611 C C . GLY A 1 85 ? -8.258 -4.964 0.183 1.00 96.94 85 GLY A C 1
ATOM 612 O O . GLY A 1 85 ? -8.502 -3.789 0.422 1.00 96.94 85 GLY A O 1
ATOM 613 N N . PHE A 1 86 ? -8.696 -5.561 -0.915 1.00 96.31 86 PHE A N 1
ATOM 614 C CA . PHE A 1 86 ? -9.658 -4.982 -1.853 1.00 96.31 86 PHE A CA 1
ATOM 615 C C . PHE A 1 86 ? -10.309 -6.121 -2.638 1.00 96.31 86 PHE A C 1
ATOM 617 O O . PHE A 1 86 ? -9.796 -7.244 -2.662 1.00 96.31 86 PHE A O 1
ATOM 624 N N . THR A 1 87 ? -11.430 -5.833 -3.291 1.00 94.00 87 THR A N 1
ATOM 625 C CA . THR A 1 87 ? -12.071 -6.797 -4.190 1.00 94.00 87 THR A CA 1
ATOM 626 C C . THR A 1 87 ? -11.490 -6.630 -5.586 1.00 94.00 87 THR A C 1
ATOM 628 O O . THR A 1 87 ? -11.393 -5.511 -6.086 1.00 94.00 87 THR A O 1
ATOM 631 N N . LEU A 1 88 ? -11.085 -7.731 -6.224 1.00 86.19 88 LEU A N 1
ATOM 632 C CA . LEU A 1 88 ? -10.657 -7.677 -7.619 1.00 86.19 88 LEU A CA 1
ATOM 633 C C . LEU A 1 88 ? -11.834 -7.216 -8.494 1.00 86.19 88 LEU A C 1
ATOM 635 O O . LEU A 1 88 ? -12.922 -7.787 -8.374 1.00 86.19 88 LEU A O 1
ATOM 639 N N . PRO A 1 89 ? -11.641 -6.209 -9.366 1.00 82.19 89 PRO A N 1
ATOM 640 C CA . PRO A 1 89 ? -12.666 -5.823 -10.324 1.00 82.19 89 PRO A CA 1
ATOM 641 C C . PRO A 1 89 ? -13.045 -7.020 -11.197 1.00 82.19 89 PRO A C 1
ATOM 643 O O . PRO A 1 89 ? -12.182 -7.834 -11.533 1.00 82.19 89 PRO A O 1
ATOM 646 N N . ALA A 1 90 ? -14.318 -7.111 -11.585 1.00 79.31 90 ALA A N 1
ATOM 647 C CA . ALA A 1 90 ? -14.719 -8.046 -12.629 1.00 79.31 90 ALA A CA 1
ATOM 648 C C . ALA A 1 90 ? -13.868 -7.792 -13.884 1.00 79.31 90 ALA A C 1
ATOM 650 O O . ALA A 1 90 ? -13.570 -6.638 -14.202 1.00 79.31 90 ALA A O 1
ATOM 651 N N . GLU A 1 91 ? -13.462 -8.860 -14.574 1.00 71.38 91 GLU A N 1
ATOM 652 C CA . GLU A 1 91 ? -12.800 -8.714 -15.870 1.00 71.38 91 GLU A CA 1
ATOM 653 C C . GLU A 1 91 ? -13.734 -7.932 -16.805 1.00 71.38 91 GLU A C 1
ATOM 655 O O . GLU A 1 91 ? -14.916 -8.264 -16.931 1.00 71.38 91 GLU A O 1
ATOM 660 N N . GLY A 1 92 ? -13.215 -6.834 -17.360 1.00 55.19 92 GLY A N 1
ATOM 661 C CA . GLY A 1 92 ? -13.919 -6.009 -18.341 1.00 55.19 92 GLY A CA 1
ATOM 662 C C . GLY A 1 92 ? -13.984 -6.658 -19.713 1.00 55.19 92 GLY A C 1
ATOM 663 O O . GLY A 1 92 ? -13.117 -7.511 -20.009 1.00 55.19 92 GLY A O 1
#

Foldseek 3Di:
DAFLVNLLPDPLNVVLNVVSPQQDDPVRRVPHHPQNLLVDDPPNNSSLVVLLVQQKWWAWPVGIDTSVVCSVCVVVDPTRTPDIDGDRDDDD